Protein AF-A0AAU0K8A6-F1 (afdb_monomer_lite)

pLDDT: mean 92.1, std 10.73, range [37.06, 98.5]

Radius of gyration: 25.58 Å; chains: 1; bounding box: 45×37×62 Å

Foldseek 3Di:
DDDPPDDKDWAADPVCRQPTAICDPVGVVHSDDDPVNVVVVCVVPVVVVVVVVVVVVVVVVVVVVVVVVVVVVVVVVCVPDDPVRNVVVVVVVLVVQVVDPVNVVCCVVPVVDDD

Sequence (115 aa):
MRGSGTVYEVRIDAEHPRKSSCTCPHAAGRRVICKHMIALFFAAYPEKAREYYDDIVKYEEEEERRREELDEKLRRYIDGLSREELRQELYSLLCDCEDTWIFEQFARNHLDLDW

Secondary structure (DSSP, 8-state):
----S----EE--SSSGGG-EE-STTTTTS----HHHHHHHHHH-HHHHHHHHHHHHHHHHHHHHHHHHHHHHHHHHHHHS-HHHHHHHHHHHHHHTTTSHHHHHHHHHHS----

Structure (mmCIF, N/CA/C/O backbone):
data_AF-A0AAU0K8A6-F1
#
_entry.id   AF-A0AAU0K8A6-F1
#
loop_
_atom_site.group_PDB
_atom_site.id
_atom_site.type_symbol
_atom_site.label_atom_id
_atom_site.label_alt_id
_atom_site.label_comp_id
_atom_site.label_asym_id
_atom_site.label_entity_id
_atom_site.label_seq_id
_atom_site.pdbx_PDB_ins_code
_atom_site.Cartn_x
_atom_site.Cartn_y
_atom_site.Cartn_z
_atom_site.occupancy
_atom_site.B_iso_or_equiv
_atom_site.auth_seq_id
_atom_site.auth_comp_id
_atom_site.auth_asym_id
_atom_site.auth_atom_id
_atom_site.pdbx_PDB_model_num
ATOM 1 N N . MET A 1 1 ? -0.207 5.942 -26.654 1.00 43.56 1 MET A N 1
ATOM 2 C CA . MET A 1 1 ? 0.676 6.810 -25.839 1.00 43.56 1 MET A CA 1
ATOM 3 C C . MET A 1 1 ? 1.054 8.035 -26.660 1.00 43.56 1 MET A C 1
ATOM 5 O O . MET A 1 1 ? 1.530 7.859 -27.772 1.00 43.56 1 MET A O 1
ATOM 9 N N . ARG A 1 2 ? 0.811 9.259 -26.169 1.00 37.06 2 ARG A N 1
ATOM 10 C CA . ARG A 1 2 ? 1.221 10.487 -26.876 1.00 37.06 2 ARG A CA 1
ATOM 11 C C . ARG A 1 2 ? 2.750 10.605 -26.830 1.00 37.06 2 ARG A C 1
ATOM 13 O O . ARG A 1 2 ? 3.301 10.981 -25.800 1.00 37.06 2 ARG A O 1
ATOM 20 N N . GLY A 1 3 ? 3.421 10.225 -27.913 1.00 49.75 3 GLY A N 1
ATOM 21 C CA . GLY A 1 3 ? 4.827 10.551 -28.152 1.00 49.75 3 GLY A CA 1
ATOM 22 C C . GLY A 1 3 ? 4.908 11.876 -28.9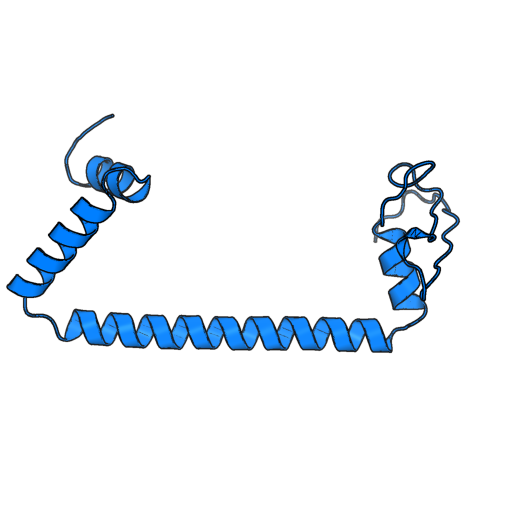03 1.00 49.75 3 GLY A C 1
ATOM 23 O O . GLY A 1 3 ? 4.108 12.112 -29.802 1.00 49.75 3 GLY A O 1
ATOM 24 N N . SER A 1 4 ? 5.863 12.737 -28.564 1.00 60.00 4 SER A N 1
ATOM 25 C CA . SER A 1 4 ? 6.118 14.032 -29.217 1.00 60.00 4 SER A CA 1
ATOM 26 C C . SER A 1 4 ? 6.611 13.920 -30.675 1.00 60.00 4 SER A C 1
ATOM 28 O O . SER A 1 4 ? 7.291 14.814 -31.162 1.00 60.00 4 SER A O 1
ATOM 30 N N . GLY A 1 5 ? 6.360 12.800 -31.366 1.00 63.47 5 GLY A N 1
ATOM 31 C CA . GLY A 1 5 ? 6.963 12.465 -32.664 1.00 63.47 5 GLY A CA 1
ATOM 32 C C . GLY A 1 5 ? 8.483 12.249 -32.616 1.00 63.47 5 GLY A C 1
ATOM 33 O O . GLY A 1 5 ? 9.096 11.955 -33.635 1.00 63.47 5 GLY A O 1
ATOM 34 N N . THR A 1 6 ? 9.106 12.389 -31.443 1.00 80.31 6 THR A N 1
ATOM 35 C CA . THR A 1 6 ? 10.552 12.263 -31.256 1.00 80.31 6 THR A CA 1
ATOM 36 C C . THR A 1 6 ? 10.943 10.795 -31.132 1.00 80.31 6 THR A C 1
ATOM 38 O O . THR A 1 6 ? 10.397 10.068 -30.302 1.00 80.31 6 THR A O 1
ATOM 41 N N . VAL A 1 7 ? 11.906 10.367 -31.946 1.00 87.69 7 VAL A N 1
ATOM 42 C CA . VAL A 1 7 ? 12.473 9.017 -31.899 1.00 87.69 7 VAL A CA 1
ATOM 43 C C . VAL A 1 7 ? 13.605 8.992 -30.875 1.00 87.69 7 VAL A C 1
ATOM 45 O O . VAL A 1 7 ? 14.507 9.829 -30.922 1.00 87.69 7 VAL A O 1
ATOM 48 N N . TYR A 1 8 ? 13.559 8.031 -29.954 1.00 92.00 8 TYR A N 1
ATOM 49 C CA . TYR A 1 8 ? 14.633 7.775 -28.996 1.00 92.00 8 TYR A CA 1
ATOM 50 C C . TYR A 1 8 ? 15.271 6.423 -29.295 1.00 92.00 8 TYR A C 1
ATOM 52 O O . TYR A 1 8 ? 14.566 5.445 -29.537 1.00 92.00 8 TYR A O 1
ATOM 60 N N . GLU A 1 9 ? 16.598 6.359 -29.235 1.00 94.06 9 GLU A N 1
ATOM 61 C CA . GLU A 1 9 ? 17.315 5.091 -29.250 1.00 94.06 9 GLU A CA 1
ATOM 62 C C . GLU A 1 9 ? 17.307 4.532 -27.827 1.00 94.06 9 GLU A C 1
ATOM 64 O O . GLU A 1 9 ? 17.603 5.241 -26.857 1.00 94.06 9 GLU A O 1
ATOM 69 N N . VAL A 1 10 ? 16.922 3.267 -27.705 1.00 95.12 10 VAL A N 1
ATOM 70 C CA . VAL A 1 10 ? 16.834 2.547 -26.438 1.00 95.12 10 VAL A CA 1
ATOM 71 C C . VAL A 1 10 ? 17.589 1.236 -26.602 1.00 95.12 10 VAL A C 1
ATOM 73 O O . VAL A 1 10 ? 17.344 0.498 -27.553 1.00 95.12 10 VAL A O 1
ATOM 76 N N . ARG A 1 11 ? 18.502 0.945 -25.678 1.00 95.19 11 ARG A N 1
ATOM 77 C CA . ARG A 1 11 ? 19.236 -0.321 -25.613 1.00 95.19 11 ARG A CA 1
ATOM 78 C C . ARG A 1 11 ? 19.000 -0.951 -24.253 1.00 95.19 11 ARG A C 1
ATOM 80 O O . ARG A 1 11 ? 19.180 -0.285 -23.235 1.00 95.19 11 ARG A O 1
ATOM 87 N N . ILE A 1 12 ? 18.601 -2.218 -24.252 1.00 95.38 12 ILE A N 1
ATOM 88 C CA . ILE A 1 12 ? 18.346 -2.994 -23.039 1.00 95.38 12 ILE A CA 1
ATOM 89 C C . ILE A 1 12 ? 19.418 -4.062 -22.900 1.00 95.38 12 ILE A C 1
ATOM 91 O O . ILE A 1 12 ? 19.657 -4.826 -23.830 1.00 95.38 12 ILE A O 1
ATOM 95 N N . ASP A 1 13 ? 20.033 -4.111 -21.724 1.00 94.44 13 ASP A N 1
ATOM 96 C CA . ASP A 1 13 ? 20.839 -5.237 -21.264 1.00 94.44 13 ASP A CA 1
ATOM 97 C C . ASP A 1 13 ? 20.008 -5.969 -20.203 1.00 94.44 13 ASP A C 1
ATOM 99 O O . ASP A 1 13 ? 19.831 -5.467 -19.092 1.00 94.44 13 ASP A O 1
ATOM 103 N N . ALA A 1 14 ? 19.416 -7.106 -20.579 1.00 90.31 14 ALA A N 1
ATOM 104 C CA . ALA A 1 14 ? 18.510 -7.854 -19.708 1.00 90.31 14 ALA A CA 1
ATOM 105 C C . ALA A 1 14 ? 19.243 -8.523 -18.531 1.00 90.31 14 ALA A C 1
ATOM 107 O O . ALA A 1 14 ? 18.668 -8.657 -17.453 1.00 90.31 14 ALA A O 1
ATOM 108 N N . GLU A 1 15 ? 20.515 -8.895 -18.711 1.00 94.25 15 GLU A N 1
ATOM 109 C CA . GLU A 1 15 ? 21.350 -9.478 -17.651 1.00 94.25 15 GLU A CA 1
ATOM 110 C C . GLU A 1 15 ? 21.837 -8.408 -16.670 1.00 94.25 15 GLU A C 1
ATOM 112 O O . GLU A 1 15 ? 21.929 -8.637 -15.464 1.00 94.25 15 GLU A O 1
ATOM 117 N N . HIS A 1 16 ? 22.117 -7.205 -17.175 1.00 93.81 16 HIS A N 1
ATOM 118 C CA . HIS A 1 16 ? 22.570 -6.072 -16.381 1.00 93.81 16 HIS A CA 1
ATOM 119 C C . HIS A 1 16 ? 21.676 -4.845 -16.622 1.00 93.81 16 HIS A C 1
ATOM 121 O O . HIS A 1 16 ? 22.129 -3.880 -17.244 1.00 93.81 16 HIS A O 1
ATOM 127 N N . PRO A 1 17 ? 20.451 -4.779 -16.056 1.00 90.69 17 PRO A N 1
ATOM 128 C CA . PRO A 1 17 ? 19.487 -3.711 -16.350 1.00 90.69 17 PRO A CA 1
ATOM 129 C C . PRO A 1 17 ? 20.046 -2.288 -16.219 1.00 90.69 17 PRO A C 1
ATOM 131 O O . PRO A 1 17 ? 19.710 -1.411 -17.011 1.00 90.69 17 PRO A O 1
ATOM 134 N N . ARG A 1 18 ? 20.972 -2.057 -15.277 1.00 89.06 18 ARG A N 1
ATOM 135 C CA . ARG A 1 18 ? 21.644 -0.759 -15.057 1.00 89.06 18 ARG A CA 1
ATOM 136 C C . ARG A 1 18 ? 22.650 -0.349 -16.147 1.00 89.06 18 ARG A C 1
ATOM 138 O O . ARG A 1 18 ? 23.105 0.794 -16.119 1.00 89.06 18 ARG A O 1
ATOM 145 N N . LYS A 1 19 ? 23.019 -1.246 -17.068 1.00 92.69 19 LYS A N 1
ATOM 146 C CA . LYS A 1 19 ? 23.817 -0.948 -18.274 1.00 92.69 19 LYS A CA 1
ATOM 147 C C . LYS A 1 19 ? 22.946 -0.537 -19.468 1.00 92.69 19 LYS A C 1
ATOM 149 O O . LYS A 1 19 ? 23.488 -0.072 -20.469 1.00 92.69 19 LYS A O 1
ATOM 154 N N . SER A 1 20 ? 21.623 -0.664 -19.354 1.00 94.44 20 SER A N 1
ATOM 155 C CA . SER A 1 20 ? 20.676 -0.181 -20.3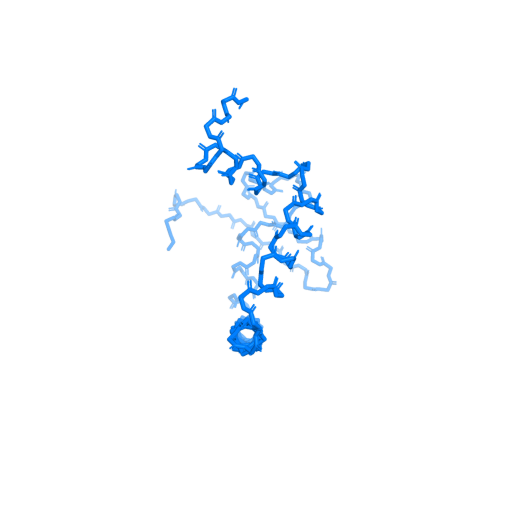61 1.00 94.44 20 SER A CA 1
ATOM 156 C C . SER A 1 20 ? 20.788 1.335 -20.547 1.00 94.44 20 SER A C 1
ATOM 158 O O . SER A 1 20 ? 21.088 2.072 -19.604 1.00 94.44 20 SER A O 1
ATOM 160 N N . SER A 1 21 ? 20.526 1.821 -21.759 1.00 95.69 21 SER A N 1
ATOM 161 C CA . SER A 1 21 ? 20.644 3.240 -22.110 1.00 95.69 21 SER A CA 1
ATOM 162 C C . SER A 1 21 ? 19.464 3.726 -22.952 1.00 95.69 21 SER A C 1
ATOM 164 O O . SER A 1 21 ? 18.817 2.965 -23.668 1.00 95.69 21 SER A O 1
ATOM 166 N N . CYS A 1 22 ? 19.123 5.006 -22.803 1.00 96.00 22 CYS A N 1
ATOM 167 C CA . CYS A 1 22 ? 18.063 5.652 -23.568 1.00 96.00 22 CYS A CA 1
ATOM 168 C C . CYS A 1 22 ? 18.444 7.108 -23.837 1.00 96.00 22 CYS A C 1
ATOM 170 O O . CYS A 1 22 ? 18.907 7.804 -22.932 1.00 96.00 22 CYS A O 1
ATOM 172 N N . THR A 1 23 ? 18.207 7.583 -25.061 1.00 96.00 23 THR A N 1
ATOM 173 C CA . THR A 1 23 ? 18.502 8.970 -25.459 1.00 96.00 23 THR A CA 1
ATOM 174 C C . THR A 1 23 ? 17.422 9.976 -25.048 1.00 96.00 23 THR A C 1
ATOM 176 O O . THR A 1 23 ? 17.507 11.151 -25.401 1.00 96.00 23 THR A O 1
ATOM 179 N N . CYS A 1 24 ? 16.401 9.564 -24.285 1.00 94.00 24 CYS A N 1
ATOM 180 C CA . CYS A 1 24 ? 15.375 10.494 -23.825 1.00 94.00 24 CYS A CA 1
ATOM 181 C C . CYS A 1 24 ? 15.941 11.490 -22.795 1.00 94.00 24 CYS A C 1
ATOM 183 O O . CYS A 1 24 ? 16.776 11.096 -21.979 1.00 94.00 24 CYS A O 1
ATOM 185 N N . PRO A 1 25 ? 15.435 12.737 -22.722 1.00 93.94 25 PRO A N 1
ATOM 186 C CA . PRO A 1 25 ? 15.970 13.766 -21.817 1.00 93.94 25 PRO A CA 1
ATOM 187 C C . PRO A 1 25 ? 16.030 13.351 -20.340 1.00 93.94 25 PRO A C 1
ATOM 189 O O . PRO A 1 25 ? 16.887 13.806 -19.591 1.00 93.94 25 PRO A O 1
ATOM 192 N N . HIS A 1 26 ? 15.131 12.457 -19.918 1.00 92.69 26 HIS A N 1
ATOM 193 C CA . HIS A 1 26 ? 15.121 11.915 -18.562 1.00 92.69 26 HIS A CA 1
ATOM 194 C C . HIS A 1 26 ? 16.311 10.982 -18.253 1.00 92.69 26 HIS A C 1
ATOM 196 O O . HIS A 1 26 ? 16.781 10.966 -17.117 1.00 92.69 26 HIS A O 1
ATOM 202 N N . ALA A 1 27 ? 16.794 10.217 -19.239 1.00 94.25 27 ALA A N 1
ATOM 203 C CA . ALA A 1 27 ? 17.791 9.157 -19.052 1.00 94.25 27 ALA A CA 1
ATOM 204 C C . ALA A 1 27 ? 19.151 9.454 -19.699 1.00 94.25 27 ALA A C 1
ATOM 206 O O . ALA A 1 27 ? 20.155 8.868 -19.300 1.00 94.25 27 ALA A O 1
ATOM 207 N N . ALA A 1 28 ? 19.212 10.366 -20.670 1.00 93.62 28 ALA A N 1
ATOM 208 C CA . ALA A 1 28 ? 20.441 10.702 -21.375 1.00 93.62 28 ALA A CA 1
ATOM 209 C C . ALA A 1 28 ? 21.542 11.153 -20.396 1.00 93.62 28 ALA A C 1
ATOM 211 O O . ALA A 1 28 ? 21.346 12.065 -19.592 1.00 93.62 28 ALA A O 1
ATOM 212 N N . GLY A 1 29 ? 22.700 10.486 -20.448 1.00 89.69 29 GLY A N 1
ATOM 213 C CA . GLY A 1 29 ? 23.842 10.763 -19.567 1.00 89.69 29 GLY A CA 1
ATOM 214 C C . GLY A 1 29 ? 23.644 10.365 -18.098 1.00 89.69 29 GLY A C 1
ATOM 215 O O . GLY A 1 29 ? 24.491 10.682 -17.266 1.00 89.69 29 GLY A O 1
ATOM 216 N N . ARG A 1 30 ? 22.549 9.674 -17.754 1.00 91.56 30 ARG A N 1
ATOM 217 C CA . ARG A 1 30 ? 22.209 9.273 -16.381 1.00 91.56 30 ARG A CA 1
ATOM 218 C C . ARG A 1 30 ? 22.047 7.756 -16.288 1.00 91.56 30 ARG A C 1
ATOM 220 O O . ARG A 1 30 ? 21.576 7.110 -17.216 1.00 91.56 30 ARG A O 1
ATOM 227 N N . ARG A 1 31 ? 22.388 7.176 -15.135 1.00 89.94 31 ARG A N 1
ATOM 228 C CA . ARG A 1 31 ? 22.149 5.750 -14.836 1.00 89.94 31 ARG A CA 1
ATOM 229 C C . ARG A 1 31 ? 20.767 5.553 -14.207 1.00 89.94 31 ARG A C 1
ATOM 231 O O . ARG A 1 31 ? 20.667 5.209 -13.032 1.00 89.94 31 ARG A O 1
ATOM 238 N N . VAL A 1 32 ? 19.713 5.824 -14.976 1.00 93.50 32 VAL A N 1
ATOM 239 C CA . VAL A 1 32 ? 18.311 5.693 -14.540 1.00 93.50 32 VAL A CA 1
ATOM 240 C C . VAL A 1 32 ? 17.519 4.830 -15.516 1.00 93.50 32 VAL A C 1
ATOM 242 O O . VAL A 1 32 ? 17.726 4.907 -16.726 1.00 93.50 32 VAL A O 1
ATOM 245 N N . ILE A 1 33 ? 16.593 4.028 -14.988 1.00 93.88 33 ILE A N 1
ATOM 246 C CA . ILE A 1 33 ? 15.637 3.278 -15.803 1.00 93.88 33 ILE A CA 1
ATOM 247 C C . ILE A 1 33 ? 14.464 4.196 -16.128 1.00 93.88 33 ILE A C 1
ATOM 249 O O . ILE A 1 33 ? 13.826 4.735 -15.227 1.00 93.88 33 ILE A O 1
ATOM 253 N N . CYS A 1 34 ? 14.181 4.393 -17.414 1.00 94.94 34 CYS A N 1
ATOM 254 C CA . CYS A 1 34 ? 13.057 5.211 -17.856 1.00 94.94 34 CYS A CA 1
ATOM 255 C C . CYS A 1 34 ? 11.918 4.352 -18.411 1.00 94.94 34 CYS A C 1
ATOM 257 O O . CYS A 1 34 ? 12.113 3.209 -18.824 1.00 94.94 34 CYS A O 1
ATOM 259 N N . LYS A 1 35 ? 10.723 4.941 -18.514 1.00 94.31 35 LYS A N 1
ATOM 260 C CA . LYS A 1 35 ? 9.544 4.259 -19.069 1.00 94.31 35 LYS A CA 1
ATOM 261 C C . LYS A 1 35 ? 9.746 3.697 -20.484 1.00 94.31 35 LYS A C 1
ATOM 263 O O . LYS A 1 35 ? 9.117 2.705 -20.823 1.00 94.31 35 LYS A O 1
ATOM 268 N N . HIS A 1 36 ? 10.615 4.298 -21.306 1.00 94.62 36 HIS A N 1
ATOM 269 C CA . HIS A 1 36 ? 10.898 3.793 -22.657 1.00 94.62 36 HIS A CA 1
ATOM 270 C C . HIS A 1 36 ? 11.665 2.471 -22.618 1.00 94.62 36 HIS A C 1
ATOM 272 O O . HIS A 1 36 ? 11.419 1.602 -23.446 1.00 94.62 36 HIS A O 1
ATOM 278 N N . MET A 1 37 ? 12.562 2.311 -21.641 1.00 95.38 37 MET A N 1
ATOM 279 C CA . MET A 1 37 ? 13.289 1.062 -21.440 1.00 95.38 37 MET A CA 1
ATOM 280 C C . MET A 1 37 ? 12.345 -0.061 -21.022 1.00 95.38 37 MET A C 1
ATOM 282 O O . MET A 1 37 ? 12.385 -1.138 -21.604 1.00 95.38 37 MET A O 1
ATOM 286 N N . ILE A 1 38 ? 11.454 0.221 -20.066 1.00 94.69 38 ILE A N 1
ATOM 287 C CA . ILE A 1 38 ? 10.429 -0.732 -19.620 1.00 94.69 38 ILE A CA 1
ATOM 288 C C . ILE A 1 38 ? 9.496 -1.109 -20.776 1.00 94.69 38 ILE A C 1
ATOM 290 O O . ILE A 1 38 ? 9.237 -2.286 -21.002 1.00 94.69 38 ILE A O 1
ATOM 294 N N . ALA A 1 39 ? 9.041 -0.121 -21.553 1.00 94.56 39 ALA A N 1
ATOM 295 C CA . ALA A 1 39 ? 8.194 -0.364 -22.715 1.00 94.56 39 ALA A CA 1
ATOM 296 C C . ALA A 1 39 ? 8.888 -1.248 -23.764 1.00 94.56 39 ALA A C 1
ATOM 298 O O . ALA A 1 39 ? 8.268 -2.179 -24.270 1.00 94.56 39 ALA A O 1
ATOM 299 N N . LEU A 1 40 ? 10.168 -0.993 -24.068 1.00 95.38 40 LEU A N 1
ATOM 300 C CA . LEU A 1 40 ? 10.930 -1.830 -24.996 1.00 95.38 40 LEU A CA 1
ATOM 301 C C . LEU A 1 40 ? 11.141 -3.244 -24.442 1.00 95.38 40 LEU A C 1
ATOM 303 O O . LEU A 1 40 ? 10.990 -4.205 -25.188 1.00 95.38 40 LEU A O 1
ATOM 307 N N . PHE A 1 41 ? 11.454 -3.378 -23.151 1.00 95.94 41 PHE A N 1
ATOM 308 C CA . PHE A 1 41 ? 11.612 -4.678 -22.503 1.00 95.94 41 PHE A CA 1
ATOM 309 C C . PHE A 1 41 ? 10.339 -5.519 -22.636 1.00 95.94 41 PHE A C 1
ATOM 311 O O . PHE A 1 41 ? 10.400 -6.634 -23.137 1.00 95.94 41 PHE A O 1
ATOM 318 N N . PHE A 1 42 ? 9.171 -4.974 -22.297 1.00 95.88 42 PHE A N 1
ATOM 319 C CA . PHE A 1 42 ? 7.912 -5.710 -22.437 1.00 95.88 42 PHE A CA 1
ATOM 320 C C . PHE A 1 42 ? 7.474 -5.930 -23.887 1.00 95.88 42 PHE A C 1
ATOM 322 O O . PHE A 1 42 ? 6.807 -6.920 -24.172 1.00 95.88 42 PHE A O 1
ATOM 329 N N . ALA A 1 43 ? 7.865 -5.057 -24.817 1.00 94.81 43 ALA A N 1
ATOM 330 C CA . ALA A 1 43 ? 7.656 -5.306 -26.241 1.00 94.81 43 ALA A CA 1
ATOM 331 C C . ALA A 1 43 ? 8.520 -6.471 -26.758 1.00 94.81 43 ALA A C 1
ATOM 333 O O . ALA A 1 43 ? 8.069 -7.223 -27.618 1.00 94.81 43 ALA A O 1
ATOM 334 N N . ALA A 1 44 ? 9.744 -6.621 -26.239 1.00 95.50 44 ALA A N 1
ATOM 335 C CA . ALA A 1 44 ? 10.654 -7.714 -26.584 1.00 95.50 44 ALA A CA 1
ATOM 336 C C . ALA A 1 44 ? 10.324 -9.031 -25.856 1.00 95.50 44 ALA A C 1
ATOM 338 O O . ALA A 1 44 ? 10.546 -10.096 -26.425 1.00 95.50 44 ALA A O 1
ATOM 339 N N . TYR A 1 45 ? 9.765 -8.951 -24.643 1.00 95.44 45 TYR A N 1
ATOM 340 C CA . TYR A 1 45 ? 9.407 -10.085 -23.781 1.00 95.44 45 TYR A CA 1
ATOM 341 C C . TYR A 1 45 ? 7.940 -9.995 -23.304 1.00 95.44 45 TYR A C 1
ATOM 343 O O . TYR A 1 45 ? 7.681 -9.693 -22.130 1.00 95.44 45 TYR A O 1
ATOM 351 N N . PRO A 1 46 ? 6.943 -10.220 -24.182 1.00 95.62 46 PRO A N 1
ATOM 352 C CA . PRO A 1 46 ? 5.527 -10.098 -23.822 1.00 95.62 46 PRO A CA 1
ATOM 353 C C . PRO A 1 46 ? 5.081 -11.071 -22.723 1.00 95.62 46 PRO A C 1
ATOM 355 O O . PRO A 1 46 ? 4.161 -10.780 -21.959 1.00 95.62 46 PRO A O 1
ATOM 358 N N . GLU A 1 47 ? 5.722 -12.233 -22.613 1.00 97.19 47 GLU A N 1
ATOM 359 C CA . GLU A 1 47 ? 5.512 -13.183 -21.523 1.00 97.19 47 GLU A CA 1
ATOM 360 C C . GLU A 1 47 ? 5.868 -12.586 -20.162 1.00 97.19 47 GLU A C 1
ATOM 362 O O . GLU A 1 47 ? 5.086 -12.740 -19.231 1.00 97.19 47 GLU A O 1
ATOM 367 N N . LYS A 1 48 ? 6.949 -11.802 -20.066 1.00 94.88 48 LYS A N 1
ATOM 368 C CA . LYS A 1 48 ? 7.321 -11.102 -18.828 1.00 94.88 48 LYS A CA 1
ATOM 369 C C . LYS A 1 48 ? 6.341 -10.002 -18.457 1.00 94.88 48 LYS A C 1
ATOM 371 O O . LYS A 1 48 ? 6.133 -9.755 -17.275 1.00 94.88 48 LYS A O 1
ATOM 376 N N . ALA A 1 49 ? 5.716 -9.369 -19.448 1.00 94.50 49 ALA A N 1
ATOM 377 C CA . ALA A 1 49 ? 4.645 -8.412 -19.198 1.00 94.50 49 ALA A CA 1
ATOM 378 C C . ALA A 1 49 ? 3.408 -9.092 -18.592 1.00 94.50 49 ALA A C 1
ATOM 380 O O . ALA A 1 49 ? 2.809 -8.545 -17.672 1.00 94.50 49 ALA A O 1
ATOM 381 N N . ARG A 1 50 ? 3.050 -10.285 -19.091 1.00 96.31 50 ARG A N 1
ATOM 382 C CA . ARG A 1 50 ? 1.938 -11.082 -18.550 1.00 96.31 50 ARG A CA 1
ATOM 383 C C . ARG A 1 50 ? 2.235 -11.606 -17.154 1.00 96.31 50 ARG A C 1
ATOM 385 O O . ARG A 1 50 ? 1.435 -11.358 -16.271 1.00 96.31 50 ARG A O 1
ATOM 392 N N . GLU A 1 51 ? 3.399 -12.223 -16.946 1.00 97.31 51 GLU A N 1
ATOM 393 C CA . GLU A 1 51 ? 3.833 -12.684 -15.617 1.00 97.31 51 GLU A CA 1
ATOM 394 C C . GLU A 1 51 ? 3.751 -11.545 -14.588 1.00 97.31 51 GLU A C 1
ATOM 396 O O . GLU A 1 51 ? 3.131 -11.697 -13.543 1.00 97.31 51 GLU A O 1
ATOM 401 N N . TYR A 1 52 ? 4.298 -10.371 -14.922 1.00 95.50 52 TYR A N 1
ATOM 402 C CA . TYR A 1 52 ? 4.245 -9.202 -14.043 1.00 95.50 52 TYR A CA 1
ATOM 403 C C . TYR A 1 52 ? 2.814 -8.725 -13.760 1.00 95.50 52 TYR A C 1
ATOM 405 O O . TYR A 1 52 ? 2.507 -8.320 -12.641 1.00 95.50 52 TYR A O 1
ATOM 413 N N . TYR A 1 53 ? 1.942 -8.746 -14.770 1.00 96.00 53 TYR A N 1
ATOM 414 C CA . TYR A 1 53 ? 0.544 -8.362 -14.604 1.00 96.00 53 TYR A CA 1
ATOM 415 C C . TYR A 1 53 ? -0.209 -9.349 -13.707 1.00 96.00 53 TYR A C 1
ATOM 417 O O . TYR A 1 53 ? -0.891 -8.921 -12.780 1.00 96.00 53 TYR A O 1
ATOM 425 N N . ASP A 1 54 ? -0.041 -10.648 -13.943 1.00 97.69 54 ASP A N 1
ATOM 426 C CA . ASP A 1 54 ? -0.679 -11.705 -13.160 1.00 97.69 54 ASP A CA 1
ATOM 427 C C . ASP A 1 54 ? -0.219 -11.657 -11.692 1.00 97.69 54 ASP A C 1
ATOM 429 O O . ASP A 1 54 ? -1.039 -11.801 -10.784 1.00 97.69 54 ASP A O 1
ATOM 433 N N . ASP A 1 55 ? 1.066 -11.374 -11.446 1.00 97.56 55 ASP A N 1
ATOM 434 C CA . ASP A 1 55 ? 1.610 -11.178 -10.097 1.00 97.56 55 ASP A CA 1
ATOM 435 C C . ASP A 1 55 ? 0.965 -9.981 -9.379 1.00 97.56 55 ASP A C 1
ATOM 437 O O . ASP A 1 55 ? 0.639 -10.082 -8.194 1.00 97.56 55 ASP A O 1
ATOM 441 N N . ILE A 1 56 ? 0.756 -8.857 -10.081 1.00 97.50 56 ILE A N 1
ATOM 442 C CA . ILE A 1 56 ? 0.063 -7.686 -9.519 1.00 97.50 56 ILE A CA 1
ATOM 443 C C . ILE A 1 56 ? -1.379 -8.037 -9.176 1.00 97.50 56 ILE A C 1
ATOM 445 O O . ILE A 1 56 ? -1.800 -7.787 -8.051 1.00 97.50 56 ILE A O 1
ATOM 449 N N . VAL A 1 57 ? -2.119 -8.622 -10.120 1.00 97.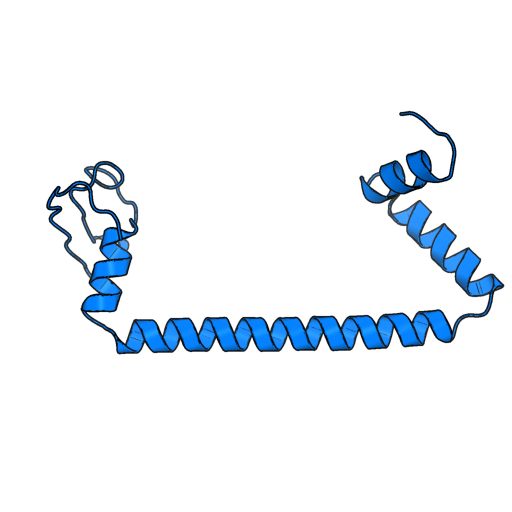88 57 VAL A N 1
ATOM 450 C CA . VAL A 1 57 ? -3.535 -8.960 -9.922 1.00 97.88 57 VAL A CA 1
ATOM 451 C C . VAL A 1 57 ? -3.686 -9.898 -8.732 1.00 97.88 57 VAL A C 1
ATOM 453 O O . VAL A 1 57 ? -4.474 -9.631 -7.831 1.00 97.88 57 VAL A O 1
ATOM 456 N N . LYS A 1 58 ? -2.868 -10.950 -8.669 1.00 98.06 58 LYS A N 1
ATOM 457 C CA . LYS A 1 58 ? -2.884 -11.888 -7.549 1.00 98.06 58 LYS A CA 1
ATOM 458 C C . LYS A 1 58 ? -2.567 -11.204 -6.218 1.00 98.06 58 LYS A C 1
ATOM 460 O O . LYS A 1 58 ? -3.195 -11.513 -5.209 1.00 98.06 58 LYS A O 1
ATOM 465 N N . TYR A 1 59 ? -1.592 -10.296 -6.194 1.00 96.94 59 TYR A N 1
ATOM 466 C CA . TYR A 1 59 ? -1.265 -9.536 -4.988 1.00 96.94 59 TYR A CA 1
ATOM 467 C C . TYR A 1 59 ? -2.429 -8.636 -4.550 1.00 96.94 59 TYR A C 1
ATOM 469 O O . TYR A 1 59 ? -2.771 -8.622 -3.370 1.00 96.94 59 TYR A O 1
ATOM 477 N N . GLU A 1 60 ? -3.062 -7.926 -5.485 1.00 97.69 60 GLU A N 1
ATOM 478 C CA . GLU A 1 60 ? -4.222 -7.071 -5.213 1.00 97.69 60 GLU A CA 1
ATOM 479 C C . GLU A 1 60 ? -5.413 -7.884 -4.682 1.00 97.69 60 GLU A C 1
ATOM 481 O O . GLU A 1 60 ? -6.006 -7.500 -3.675 1.00 97.69 60 GLU A O 1
ATOM 486 N N . GLU A 1 61 ? -5.709 -9.040 -5.284 1.00 97.94 61 GLU A N 1
ATOM 487 C CA . GLU A 1 61 ? -6.748 -9.969 -4.818 1.00 97.94 61 GLU A CA 1
ATOM 488 C C . GLU A 1 61 ? -6.447 -10.515 -3.411 1.00 97.94 61 GLU A C 1
ATOM 490 O O . GLU A 1 61 ? -7.333 -10.595 -2.554 1.00 97.94 61 GLU A O 1
ATOM 495 N N . GLU A 1 62 ? -5.193 -10.889 -3.135 1.00 97.69 62 GLU A N 1
ATOM 496 C CA . GLU A 1 62 ? -4.784 -11.358 -1.810 1.00 97.69 62 GLU A CA 1
ATOM 497 C C . GLU A 1 62 ? -4.890 -10.259 -0.743 1.00 97.69 62 GLU A C 1
ATOM 499 O O . GLU A 1 62 ? -5.341 -10.543 0.370 1.00 97.69 62 GLU A O 1
ATOM 504 N N . GLU A 1 63 ? -4.495 -9.025 -1.058 1.00 97.62 63 GLU A N 1
ATOM 505 C CA . GLU A 1 63 ? -4.609 -7.878 -0.150 1.00 97.62 63 GLU A CA 1
ATOM 506 C C . GLU A 1 63 ? -6.067 -7.477 0.087 1.00 97.62 63 GLU A C 1
ATOM 508 O O . GLU A 1 63 ? -6.444 -7.190 1.225 1.00 97.62 63 GLU A O 1
ATOM 513 N N . GLU A 1 64 ? -6.912 -7.511 -0.945 1.00 97.81 64 GLU A N 1
ATOM 514 C CA . GLU A 1 64 ? -8.346 -7.262 -0.803 1.00 97.81 64 GLU A CA 1
ATOM 515 C C . GLU A 1 64 ? -8.993 -8.297 0.116 1.00 97.81 64 GLU A C 1
ATOM 517 O O . GLU A 1 64 ? -9.642 -7.921 1.094 1.00 97.81 64 GLU A O 1
ATOM 522 N N . ARG A 1 65 ? -8.711 -9.586 -0.097 1.00 98.06 65 ARG A N 1
ATOM 523 C CA . ARG A 1 65 ? -9.192 -10.652 0.789 1.00 98.06 65 ARG A CA 1
ATOM 524 C C . ARG A 1 65 ? -8.704 -10.467 2.226 1.00 98.06 65 ARG A C 1
ATOM 526 O O . ARG A 1 65 ? -9.480 -10.632 3.162 1.00 98.06 65 ARG A O 1
ATOM 533 N N . ARG A 1 66 ? -7.432 -10.103 2.436 1.00 97.06 66 ARG A N 1
ATOM 534 C CA . ARG A 1 66 ? -6.899 -9.818 3.784 1.00 97.06 66 ARG A CA 1
A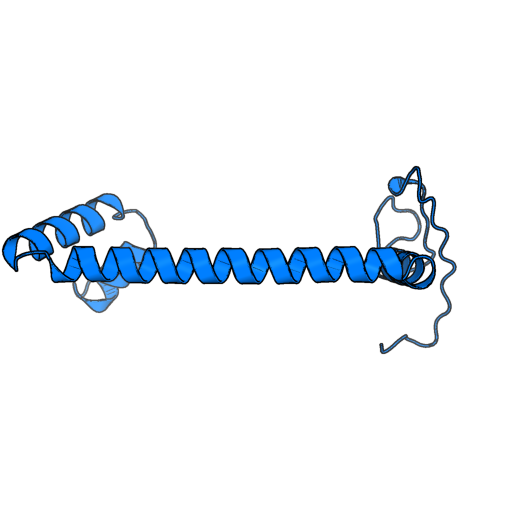TOM 535 C C . ARG A 1 66 ? -7.624 -8.647 4.441 1.00 97.06 66 ARG A C 1
ATOM 537 O O . ARG A 1 66 ? -7.916 -8.715 5.635 1.00 97.06 66 ARG A O 1
ATOM 544 N N . ARG A 1 67 ? -7.917 -7.592 3.678 1.00 97.31 67 ARG A N 1
ATOM 545 C CA . ARG A 1 67 ? -8.652 -6.414 4.152 1.00 97.31 67 ARG A CA 1
ATOM 546 C C . ARG A 1 67 ? -10.085 -6.777 4.540 1.00 97.31 67 ARG A C 1
ATOM 548 O O . ARG A 1 67 ? -10.529 -6.363 5.605 1.00 97.31 67 ARG A O 1
ATOM 555 N N . GLU A 1 68 ? -10.774 -7.569 3.724 1.00 98.00 68 GLU A N 1
ATOM 556 C CA . GLU A 1 68 ? -12.128 -8.062 4.012 1.00 98.00 68 GLU A CA 1
ATOM 557 C C . GLU A 1 68 ? -12.156 -8.968 5.250 1.00 98.00 68 GLU A C 1
ATOM 559 O O . GLU A 1 68 ? -12.967 -8.756 6.151 1.00 98.00 68 GLU A O 1
ATOM 564 N N . GLU A 1 69 ? -11.228 -9.926 5.354 1.00 98.31 69 GLU A N 1
ATOM 565 C CA . GLU A 1 69 ? -11.112 -10.808 6.523 1.00 98.31 69 GLU A CA 1
ATOM 566 C C . GLU A 1 69 ? -10.819 -10.019 7.812 1.00 98.31 69 GLU A C 1
ATOM 568 O O . GLU A 1 69 ? -11.319 -10.371 8.887 1.00 98.31 69 GLU A O 1
ATOM 573 N N . LEU A 1 70 ? -9.993 -8.969 7.733 1.00 98.06 70 LEU A N 1
ATOM 574 C CA . LEU A 1 70 ? -9.694 -8.099 8.869 1.00 98.06 70 LEU A CA 1
ATOM 575 C C . LEU A 1 70 ? -10.908 -7.248 9.260 1.00 98.06 70 LEU A C 1
ATOM 577 O O . LEU A 1 70 ? -11.205 -7.167 10.450 1.00 98.06 70 LEU A O 1
ATOM 581 N N . ASP A 1 71 ? -11.624 -6.670 8.291 1.00 97.94 71 ASP A N 1
ATOM 582 C CA . ASP A 1 71 ? -12.852 -5.901 8.537 1.00 97.94 71 ASP A CA 1
ATOM 583 C C . ASP A 1 71 ? -13.926 -6.777 9.197 1.00 97.94 71 ASP A C 1
ATOM 585 O O . ASP A 1 71 ? -14.497 -6.396 10.218 1.00 97.94 71 ASP A O 1
ATOM 589 N N . GLU A 1 72 ? -14.140 -8.000 8.703 1.00 98.44 72 GLU A N 1
ATOM 590 C CA . GLU A 1 72 ? -15.101 -8.938 9.294 1.00 98.44 72 GLU A CA 1
ATOM 591 C C . GLU A 1 72 ? -14.714 -9.328 10.730 1.00 98.44 72 GLU A C 1
ATOM 593 O O . GLU A 1 72 ? -15.565 -9.415 11.621 1.00 98.44 72 GLU A O 1
ATOM 598 N N . LYS A 1 73 ? -13.425 -9.581 10.989 1.00 98.31 73 LYS A N 1
ATOM 599 C CA . LYS A 1 73 ? -12.932 -9.881 12.344 1.00 98.31 73 LYS A CA 1
ATOM 600 C C . LYS A 1 73 ? -13.089 -8.686 13.277 1.00 98.31 73 LYS A C 1
ATOM 602 O O . LYS A 1 73 ? -13.532 -8.876 14.407 1.00 98.31 73 LYS A O 1
ATOM 607 N N . LEU A 1 74 ? -12.766 -7.483 12.807 1.00 97.94 74 LEU A N 1
ATOM 608 C CA . LEU A 1 74 ? -12.900 -6.255 13.582 1.00 97.94 74 LEU A CA 1
ATOM 609 C C . LEU A 1 74 ? -14.366 -5.978 13.926 1.00 97.94 74 LEU A C 1
ATOM 611 O O . LEU A 1 74 ? -14.675 -5.728 15.087 1.00 97.94 74 LEU A O 1
ATOM 615 N N . ARG A 1 75 ? -15.278 -6.101 12.954 1.00 98.19 75 ARG A N 1
ATOM 616 C CA . ARG A 1 75 ? -16.724 -5.966 13.186 1.00 98.19 75 ARG A CA 1
ATOM 617 C C . ARG A 1 75 ? -17.219 -6.958 14.222 1.00 98.19 75 ARG A C 1
ATOM 619 O O . ARG A 1 75 ? -17.824 -6.548 15.201 1.00 98.19 75 ARG A O 1
ATOM 626 N N . ARG A 1 76 ? -16.899 -8.246 14.060 1.00 98.50 76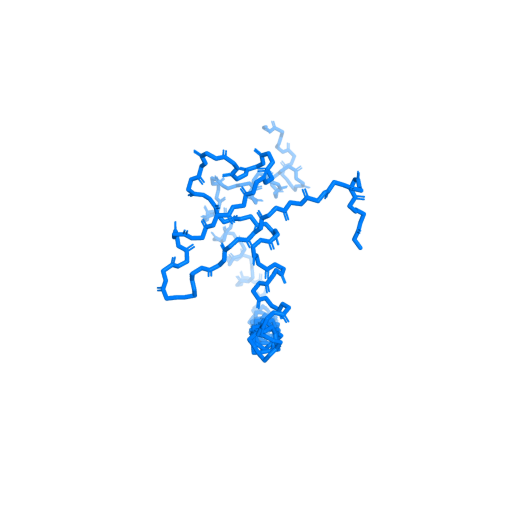 ARG A N 1
ATOM 627 C CA . ARG A 1 76 ? -17.299 -9.282 15.026 1.00 98.50 76 ARG A CA 1
ATOM 628 C C . ARG A 1 76 ? -16.757 -9.026 16.427 1.00 98.50 76 ARG A C 1
ATOM 630 O O . ARG A 1 76 ? -17.456 -9.314 17.392 1.00 98.50 76 ARG A O 1
ATOM 637 N N . TYR A 1 77 ? -15.528 -8.523 16.538 1.00 97.94 77 TYR A N 1
ATOM 638 C CA . TYR A 1 77 ? -14.957 -8.133 17.823 1.00 97.94 77 TYR A CA 1
ATOM 639 C C . TYR A 1 77 ? -15.769 -6.998 18.454 1.00 97.94 77 TYR A C 1
ATOM 641 O O . TYR A 1 77 ? -16.263 -7.165 19.563 1.00 97.94 77 TYR A O 1
ATOM 649 N N . ILE A 1 78 ? -15.977 -5.899 17.720 1.00 98.12 78 ILE A N 1
ATOM 650 C CA . ILE A 1 78 ? -16.723 -4.723 18.192 1.00 98.12 78 ILE A CA 1
ATOM 651 C C . ILE A 1 78 ? -18.166 -5.088 18.565 1.00 98.12 78 ILE A C 1
ATOM 653 O O . ILE A 1 78 ? -18.628 -4.706 19.638 1.00 98.12 78 ILE A O 1
ATOM 657 N N . ASP A 1 79 ? -18.859 -5.859 17.724 1.00 97.62 79 ASP A N 1
ATOM 658 C CA . ASP A 1 79 ? -20.240 -6.307 17.954 1.00 97.62 79 ASP A CA 1
ATOM 659 C C . ASP A 1 79 ? -20.364 -7.222 19.185 1.00 97.62 79 ASP A C 1
ATOM 661 O O . ASP A 1 79 ? -21.444 -7.353 19.763 1.00 97.62 79 ASP A O 1
ATOM 665 N N . GLY A 1 80 ? -19.264 -7.866 19.587 1.00 97.94 80 GLY A N 1
ATOM 666 C CA . GLY A 1 80 ? -19.190 -8.704 20.778 1.00 97.94 80 GLY A CA 1
ATOM 667 C C . GLY A 1 80 ? -18.981 -7.935 22.085 1.00 97.94 80 GLY A C 1
ATOM 668 O O . GLY A 1 80 ? -19.183 -8.521 23.149 1.00 97.94 80 GLY A O 1
ATOM 669 N N . LEU A 1 81 ? -18.591 -6.657 22.033 1.00 98.31 81 LEU A N 1
ATOM 670 C CA . LEU A 1 81 ? -18.313 -5.859 23.227 1.00 98.31 81 LEU A CA 1
ATOM 671 C C . LEU A 1 81 ? -19.600 -5.338 23.871 1.00 98.31 81 LEU A C 1
ATOM 673 O O . LEU A 1 81 ? -20.527 -4.859 23.212 1.00 98.31 81 LEU A O 1
ATOM 677 N N . SER A 1 82 ? -19.636 -5.345 25.200 1.00 98.25 82 SER A N 1
ATOM 678 C CA . SER A 1 82 ? -20.629 -4.586 25.950 1.00 98.25 82 SER A CA 1
ATOM 679 C C . SER A 1 82 ? -20.396 -3.080 25.797 1.00 98.25 82 SER A C 1
ATOM 681 O O . SER A 1 82 ? -19.323 -2.605 25.427 1.00 98.25 82 SER A O 1
ATOM 683 N N . ARG A 1 83 ? -21.406 -2.284 26.161 1.00 97.94 83 ARG A N 1
ATOM 684 C CA . ARG A 1 83 ? -21.297 -0.818 26.137 1.00 97.94 83 ARG A CA 1
ATOM 685 C C . ARG A 1 83 ? -20.140 -0.288 26.993 1.00 97.94 83 ARG A C 1
ATOM 687 O O . ARG A 1 83 ? -19.596 0.761 26.666 1.00 97.94 83 ARG A O 1
ATOM 694 N N . GLU A 1 84 ? -19.828 -0.956 28.103 1.00 98.19 84 GLU A N 1
ATOM 695 C CA . GLU A 1 84 ? -18.743 -0.535 28.993 1.00 98.19 84 GLU A CA 1
ATOM 696 C C . GLU A 1 84 ? -17.377 -0.869 28.393 1.00 98.19 84 GLU A C 1
ATOM 698 O O . GLU A 1 84 ? -16.530 0.014 28.304 1.00 98.19 84 GLU A O 1
ATOM 703 N N . GLU A 1 85 ? -17.203 -2.088 27.881 1.00 98.00 85 GLU A N 1
ATOM 704 C CA . GLU A 1 85 ? -15.971 -2.491 27.192 1.00 98.00 85 GLU A CA 1
ATOM 705 C C . GLU A 1 85 ? -15.703 -1.601 25.974 1.00 98.00 85 GLU A C 1
ATOM 707 O O . GLU A 1 85 ? -14.601 -1.089 25.818 1.00 98.00 85 GLU A O 1
ATOM 712 N N . LEU A 1 86 ? -16.730 -1.304 25.169 1.00 98.00 86 LEU A N 1
ATOM 713 C CA . LEU A 1 86 ? -16.590 -0.425 24.006 1.00 98.00 86 LEU A CA 1
ATOM 714 C C . LEU A 1 86 ? -16.102 0.984 24.384 1.00 98.00 86 LEU A C 1
ATOM 716 O O . LEU A 1 86 ? -15.303 1.578 23.663 1.00 98.00 86 LEU A O 1
ATOM 720 N N . ARG A 1 87 ? -16.575 1.535 25.511 1.00 97.56 87 ARG A N 1
ATOM 721 C CA . ARG A 1 87 ? -16.117 2.842 26.010 1.00 97.56 87 ARG A CA 1
ATOM 722 C C . ARG A 1 87 ? -14.660 2.797 26.450 1.00 97.56 87 ARG A C 1
ATOM 724 O O . ARG A 1 87 ? -13.931 3.744 26.171 1.00 97.56 87 ARG A O 1
ATOM 731 N N . GLN A 1 88 ? -14.266 1.732 27.143 1.00 97.88 88 GLN A N 1
ATOM 732 C CA . GLN A 1 88 ? -12.904 1.556 27.643 1.00 97.88 88 GLN A CA 1
ATOM 733 C C . GLN A 1 88 ? -11.912 1.364 26.493 1.00 97.88 88 GLN A C 1
ATOM 735 O O . GLN A 1 88 ? -10.900 2.058 26.456 1.00 97.88 88 GLN A O 1
ATOM 740 N N . GLU A 1 89 ? -12.240 0.512 25.521 1.00 97.25 89 GLU A N 1
ATOM 741 C CA . GLU A 1 89 ? -11.429 0.285 24.319 1.00 97.25 89 GLU A CA 1
ATOM 742 C C . GLU A 1 89 ? -11.269 1.566 23.493 1.00 97.25 89 GLU A C 1
ATOM 744 O O 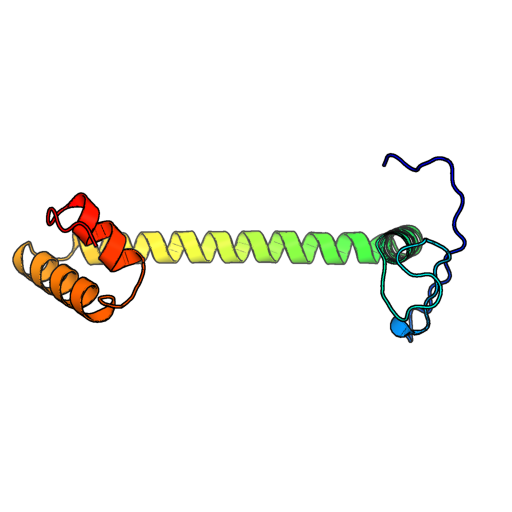. GLU A 1 89 ? -10.154 1.927 23.123 1.00 97.25 89 GLU A O 1
ATOM 749 N N . LEU A 1 90 ? -12.360 2.309 23.257 1.00 95.69 90 LEU A N 1
ATOM 750 C CA . LEU A 1 90 ? -12.291 3.587 22.543 1.00 95.69 90 LEU A CA 1
ATOM 751 C C . LEU A 1 90 ? -11.415 4.602 23.284 1.00 95.69 90 LEU A C 1
ATOM 753 O O . LEU A 1 90 ? -10.607 5.284 22.659 1.00 95.69 90 LEU A O 1
ATOM 757 N N . TYR A 1 91 ? -11.577 4.715 24.604 1.00 95.19 91 TYR A N 1
ATOM 758 C CA . TYR A 1 91 ? -10.771 5.626 25.413 1.00 95.19 91 TYR A CA 1
ATOM 759 C C . TYR A 1 91 ? -9.285 5.252 25.364 1.00 95.19 91 TYR A C 1
ATOM 761 O O . TYR A 1 91 ? -8.460 6.121 25.094 1.00 95.19 91 TYR A O 1
ATOM 769 N N . SER A 1 92 ? -8.955 3.968 25.544 1.00 96.19 92 SER A N 1
ATOM 770 C CA . SER A 1 92 ? -7.576 3.473 25.452 1.00 96.19 92 SER A CA 1
ATOM 771 C C . SER A 1 92 ? -6.970 3.769 24.084 1.00 96.19 92 SER A C 1
ATOM 773 O O . SER A 1 92 ? -5.889 4.341 24.014 1.00 96.19 92 SER A O 1
ATOM 775 N N . LEU A 1 93 ? -7.694 3.464 23.002 1.00 95.25 93 LEU A N 1
ATOM 776 C CA . LEU A 1 93 ? -7.232 3.710 21.638 1.00 95.25 93 LEU A CA 1
ATOM 777 C C . LEU A 1 93 ? -6.946 5.198 21.388 1.00 95.25 93 LEU A C 1
ATOM 779 O O . LEU A 1 93 ? -5.959 5.535 20.738 1.00 95.25 93 LEU A O 1
ATOM 783 N N . LEU A 1 94 ? -7.802 6.092 21.893 1.00 94.56 94 LEU A N 1
ATOM 784 C CA . LEU A 1 94 ? -7.606 7.537 21.762 1.00 94.56 94 LEU A CA 1
ATOM 785 C C . LEU A 1 94 ? -6.394 8.032 22.557 1.00 94.56 94 LEU A C 1
ATOM 787 O O . LEU A 1 94 ? -5.658 8.869 22.044 1.00 94.56 94 LEU A O 1
ATOM 791 N N . CYS A 1 95 ? -6.156 7.498 23.756 1.00 92.62 95 CYS A N 1
ATOM 792 C CA . CYS A 1 95 ? -4.936 7.777 24.516 1.00 92.62 95 CYS A CA 1
ATOM 793 C C . CYS A 1 95 ? -3.684 7.269 23.785 1.00 92.62 95 CYS A C 1
ATOM 795 O O . CYS A 1 95 ? -2.703 7.995 23.681 1.00 92.62 95 CYS A O 1
ATOM 797 N N . ASP A 1 96 ? -3.734 6.068 23.209 1.00 94.81 96 ASP A N 1
ATOM 798 C CA . ASP A 1 96 ? -2.599 5.476 22.489 1.00 94.81 96 ASP A CA 1
ATOM 799 C C . ASP A 1 96 ? -2.250 6.223 21.186 1.00 94.81 96 ASP A C 1
ATOM 801 O O . ASP A 1 96 ? -1.148 6.066 20.654 1.00 94.81 96 ASP A O 1
ATOM 805 N N . CYS A 1 97 ? -3.171 7.033 20.652 1.00 92.88 97 CYS A N 1
ATOM 806 C CA . CYS A 1 97 ? -2.966 7.811 19.429 1.00 92.88 97 CYS A CA 1
ATOM 807 C C . CYS A 1 97 ? -2.925 9.332 19.645 1.00 92.88 97 CYS A C 1
ATOM 809 O O . CYS A 1 97 ? -3.029 10.065 18.657 1.00 92.88 97 CYS A O 1
ATOM 811 N N . GLU A 1 98 ? -2.737 9.803 20.883 1.00 89.75 98 GLU A N 1
ATOM 812 C CA . GLU A 1 98 ? -2.810 11.226 21.259 1.00 89.75 98 GLU A CA 1
ATOM 813 C C . GLU A 1 98 ? -1.922 12.155 20.410 1.00 89.75 98 GLU A C 1
ATOM 815 O O . GLU A 1 98 ? -2.352 13.240 20.025 1.00 89.75 98 GLU A O 1
ATOM 820 N N . ASP A 1 99 ? -0.732 11.690 20.019 1.00 89.19 99 ASP A N 1
ATOM 821 C CA . ASP A 1 99 ? 0.237 12.452 19.215 1.00 89.19 99 ASP A CA 1
ATOM 822 C C . ASP A 1 99 ? 0.027 12.316 17.693 1.00 89.19 99 ASP A C 1
ATOM 824 O O . ASP A 1 99 ? 0.897 12.664 16.887 1.00 89.19 99 ASP A O 1
ATOM 828 N N . THR A 1 100 ? -1.095 11.740 17.260 1.00 93.56 100 THR A N 1
ATOM 829 C CA . THR A 1 100 ? -1.362 11.474 15.843 1.00 93.56 100 THR A CA 1
ATOM 830 C C . THR A 1 100 ? -2.435 12.395 15.276 1.00 93.56 100 THR A C 1
ATOM 832 O O . THR A 1 100 ? -3.358 12.830 15.963 1.00 93.56 100 THR A O 1
ATOM 835 N N . TRP A 1 101 ? -2.389 12.595 13.956 1.00 92.19 101 TRP A N 1
ATOM 836 C CA . TRP A 1 101 ? -3.421 13.330 13.215 1.00 92.19 101 TRP A CA 1
ATOM 837 C C . TRP A 1 101 ? -4.839 12.760 13.414 1.00 92.19 101 TRP A C 1
ATOM 839 O O . TRP A 1 101 ? -5.822 13.474 13.222 1.00 92.19 101 TRP A O 1
ATOM 849 N N . ILE A 1 102 ? -4.960 11.480 13.795 1.00 91.69 102 ILE A N 1
ATOM 850 C CA . ILE A 1 102 ? -6.241 10.817 14.069 1.00 91.69 102 ILE A CA 1
ATOM 851 C C . ILE A 1 102 ? -6.868 11.401 15.337 1.00 91.69 102 ILE A C 1
ATOM 853 O O . ILE A 1 102 ? -8.055 11.731 15.336 1.00 91.69 102 ILE A O 1
ATOM 857 N N . PHE A 1 103 ? -6.074 11.574 16.396 1.00 92.56 103 PHE A N 1
ATOM 858 C CA . PHE A 1 103 ? -6.542 12.190 17.633 1.00 92.56 103 PHE A CA 1
ATOM 859 C C . PHE A 1 103 ? -6.861 13.670 17.433 1.00 92.56 103 PHE A C 1
ATOM 861 O O . PHE A 1 103 ? -7.926 14.121 17.853 1.00 92.56 103 PHE A O 1
ATOM 868 N N . GLU A 1 104 ? -6.010 14.413 16.717 1.00 90.50 104 GLU A N 1
ATOM 869 C CA . GLU A 1 104 ? -6.291 15.813 16.371 1.00 90.50 104 GLU A CA 1
ATOM 870 C C . GLU A 1 104 ? -7.627 15.953 15.628 1.00 90.50 104 GLU A C 1
ATOM 872 O O . GLU A 1 104 ? -8.444 16.815 15.956 1.00 90.50 104 GLU A O 1
ATOM 877 N N . GLN A 1 105 ? -7.876 15.083 14.643 1.00 91.81 105 GLN A N 1
ATOM 878 C CA . GLN A 1 105 ? -9.133 15.069 13.902 1.00 91.81 105 GLN A CA 1
ATOM 879 C C . GLN A 1 105 ? -10.319 14.714 14.805 1.00 91.81 105 GLN A C 1
ATOM 881 O O . GLN A 1 105 ? -11.372 15.348 14.705 1.00 91.81 105 GLN A O 1
ATOM 886 N N . PHE A 1 106 ? -10.168 13.717 15.679 1.00 92.75 106 PHE A N 1
ATOM 887 C CA . PHE A 1 106 ? -11.205 13.336 16.634 1.00 92.75 106 PHE A CA 1
ATOM 888 C C . PHE A 1 106 ? -11.554 14.503 17.564 1.00 92.75 106 PHE A C 1
ATOM 890 O O . PHE A 1 106 ? -12.725 14.851 17.710 1.00 92.75 106 PHE A O 1
ATOM 897 N N . ALA A 1 107 ? -10.550 15.151 18.146 1.00 91.50 107 ALA A N 1
ATOM 898 C CA . ALA A 1 107 ? -10.739 16.246 19.084 1.00 91.50 107 ALA A CA 1
ATOM 899 C C . ALA A 1 107 ? -11.348 17.493 18.437 1.00 91.50 107 ALA A C 1
ATOM 901 O O . ALA A 1 107 ? -12.276 18.072 19.002 1.00 91.50 107 ALA A O 1
ATOM 902 N N . ARG A 1 108 ? -10.914 17.855 17.224 1.00 90.44 108 ARG A N 1
ATOM 903 C CA . ARG A 1 108 ? -11.526 18.950 16.458 1.00 90.44 108 ARG A CA 1
ATOM 904 C C . ARG A 1 108 ? -13.013 18.703 16.198 1.00 90.44 108 ARG A C 1
ATOM 906 O O . ARG A 1 108 ? -13.813 19.628 16.251 1.00 90.44 108 ARG A O 1
ATOM 913 N N . ASN A 1 109 ? -13.390 17.457 15.914 1.00 91.94 109 ASN A N 1
ATOM 914 C CA . ASN A 1 109 ? -14.767 17.109 15.558 1.00 91.94 109 ASN A CA 1
ATOM 915 C C . ASN A 1 109 ? -15.687 16.879 16.764 1.00 91.94 109 ASN A C 1
ATOM 917 O O . ASN A 1 109 ? -16.906 16.976 16.617 1.00 91.94 109 ASN A O 1
ATOM 921 N N . HIS A 1 110 ? -15.135 16.497 17.919 1.00 91.62 110 HIS A N 1
ATOM 922 C CA . HIS A 1 110 ? -15.929 15.980 19.039 1.00 91.62 110 HIS A CA 1
ATOM 923 C C . HIS A 1 110 ? -15.657 16.645 20.388 1.00 91.62 110 HIS A C 1
ATOM 925 O O . HIS A 1 110 ? -16.470 16.476 21.296 1.00 91.62 110 HIS A O 1
ATOM 931 N N . LEU A 1 111 ? -14.540 17.358 20.546 1.00 88.88 111 LEU A N 1
ATOM 932 C CA . LEU A 1 111 ? -14.129 17.962 21.816 1.00 88.88 111 LEU A CA 1
ATOM 933 C C . LEU A 1 111 ? -14.102 19.499 21.777 1.00 88.88 111 LEU A C 1
ATOM 935 O O . LEU A 1 111 ? -13.771 20.102 22.792 1.00 88.88 111 LEU A O 1
ATOM 939 N N . ASP A 1 112 ? -14.471 20.123 20.649 1.00 78.50 112 ASP A N 1
ATOM 940 C CA . ASP A 1 112 ? -14.426 21.581 20.431 1.00 78.50 112 ASP A CA 1
ATOM 941 C C . ASP A 1 112 ? -13.050 22.193 20.759 1.00 78.50 112 ASP A C 1
ATOM 943 O O . ASP A 1 112 ? -12.932 23.312 21.265 1.00 78.50 112 ASP A O 1
ATOM 947 N N . LEU A 1 113 ? -11.989 21.430 20.489 1.00 72.25 113 LEU A N 1
ATOM 948 C CA . LEU A 1 113 ? -10.616 21.857 20.701 1.00 72.25 113 LEU A CA 1
ATOM 949 C C . LEU A 1 113 ? -10.008 22.275 19.358 1.00 72.25 113 LEU A C 1
ATOM 951 O O . LEU A 1 113 ? -9.699 21.436 18.512 1.00 72.25 113 LEU A O 1
ATOM 955 N N . ASP A 1 114 ? -9.862 23.587 19.173 1.00 62.50 114 ASP A N 1
ATOM 956 C CA . ASP A 1 114 ? -9.121 24.182 18.060 1.00 62.50 114 ASP A CA 1
ATOM 957 C C . ASP A 1 114 ? -7.652 24.354 18.476 1.00 62.50 114 ASP A C 1
ATOM 959 O O . ASP A 1 114 ? -7.289 25.320 19.153 1.00 62.50 114 ASP A O 1
ATOM 963 N N . TRP A 1 115 ? -6.812 23.401 18.080 1.00 61.84 115 TRP A N 1
ATOM 964 C CA . TRP A 1 115 ? -5.354 23.535 18.024 1.00 61.84 115 TRP A CA 1
ATOM 965 C C . TRP A 1 115 ? -4.865 23.546 16.576 1.00 61.84 115 TRP A C 1
ATOM 967 O O . TRP A 1 115 ? -5.431 22.801 15.732 1.00 61.84 115 TRP A O 1
#